Protein AF-A0A419A7S3-F1 (afdb_monomer)

Solvent-accessible surface area (backbone atoms only — not comparable to full-atom values): 8800 Å² total; per-residue (Å²): 110,78,86,57,76,74,42,57,39,21,7,60,35,45,48,49,53,37,50,70,70,69,44,52,57,56,56,45,12,61,67,33,75,50,57,41,65,57,48,55,53,49,39,68,30,84,64,44,61,59,81,39,69,70,49,37,34,44,52,50,34,52,52,52,51,47,66,75,62,65,65,61,62,80,80,77,77,66,71,43,84,62,39,64,25,57,47,73,39,97,86,69,47,65,33,79,51,58,16,30,75,70,41,67,21,16,69,92,67,55,35,72,58,83,72,64,89,46,72,67,50,44,49,55,53,52,50,52,50,52,56,53,50,58,52,59,70,73,76,65,82,79,80,82,77,78,77,84,86,127

InterPro domains:
  IPR001387 Cro/C1-type, helix-turn-helix domain [PS50943] (14-43)
  IPR001387 Cro/C1-type, helix-turn-helix domain [cd00093] (14-68)
  IPR010982 Lambda repressor-like, DNA-binding domain superfamily [G3DSA:1.10.260.40] (7-76)
  IPR010982 Lambda repressor-like, DNA-binding domain superfamily [SSF47413] (10-64)
  IPR047675 Putative zinc-binding domain [NF041373] (85-122)

Organism: NCBI:txid1276757

Radius of gyration: 26.29 Å; Cα contacts (8 Å, |Δi|>4): 156; chains: 1; bounding box: 46×52×67 Å

Nearest PDB structures (foldseek):
  8ezt-assembly1_D-2  TM=8.768E-01  e=4.118E-02  Legionella pneumophila
  4ghj-assembly1_A  TM=7.607E-01  e=8.688E-02  Vibrio vulnificus CMCP6
  7t5u-assembly1_A  TM=6.617E-01  e=7.313E-02  Escherichia coli
  2b5a-assembly1_A  TM=6.131E-01  e=8.688E-02  [Bacillus] caldolyticus
  3eus-assembly1_A  TM=6.932E-01  e=1.375E-01  Ruegeria pomeroyi

pLDDT: mean 84.63, std 15.8, range [44.56, 97.94]

Secondary structure (DSSP, 8-state):
----TTGGGSHHHHHHHHHHTT--HHHHHHHHTS-HHHHHHHTT-SS--TTSHHHHHHHHHHHHHHHHTTTTS--------PPB--PBPTTSSBP-SBPPTTSSS-GGGTTT-----SHHHHHHHHHHHHHHHHHHHHSS-----PPPP-

Sequence (150 aa):
MRLNPEFASTGAGLRHHRKAARLTQAALAELAGIGRHAVQYWEARPVLDRRGWAVKRMIEALAVYVAEHDIQRPVVLRPGKRVICGAKTRKGTPCRCKSEPGKRRCKFHGGMSTGPKTPEGRQRIAEAQRRRWQRSWTDGGVPQLQSPTH

Foldseek 3Di:
DQLPVVLLFALCSLVVLCVLLVHDLCRLCVLLVHDSVVNVVRNPGGGDDCPPNSSVSSVVSSNVSCVVPVSVDDPPPDQPDWDQLQDQDPVRGGGRDTADGVDNHHPVPCSPPPQDPDPVSVVVVVVVVVVVVVVVVVPDDDPPPDDDDD

Structure (mmCIF, N/CA/C/O backbone):
data_AF-A0A419A7S3-F1
#
_entry.id   AF-A0A419A7S3-F1
#
loop_
_atom_site.group_PDB
_atom_site.id
_atom_site.type_symbol
_atom_site.label_atom_id
_atom_site.label_alt_id
_atom_site.label_comp_id
_atom_site.label_asym_id
_atom_site.label_entity_id
_atom_site.label_seq_id
_atom_site.pdbx_PDB_ins_code
_atom_site.Cartn_x
_atom_site.Cartn_y
_atom_site.Cartn_z
_atom_site.occupancy
_atom_site.B_iso_or_equiv
_atom_site.auth_seq_id
_atom_site.auth_comp_id
_atom_site.auth_asym_id
_atom_site.auth_atom_id
_atom_site.pdbx_PDB_model_num
ATOM 1 N N . MET A 1 1 ? 0.616 6.574 -16.687 1.00 47.78 1 MET A N 1
ATOM 2 C CA . MET A 1 1 ? 2.005 7.077 -16.779 1.00 47.78 1 MET A CA 1
ATOM 3 C C . MET A 1 1 ? 2.775 6.121 -17.681 1.00 47.78 1 MET A C 1
ATOM 5 O O . MET A 1 1 ? 3.026 5.002 -17.255 1.00 47.78 1 MET A O 1
ATOM 9 N N . ARG A 1 2 ? 3.089 6.504 -18.934 1.00 49.44 2 ARG A N 1
ATOM 10 C CA . ARG A 1 2 ? 3.896 5.658 -19.844 1.00 49.44 2 ARG A CA 1
ATOM 11 C C . ARG A 1 2 ? 5.128 5.133 -19.089 1.00 49.44 2 ARG A C 1
ATOM 13 O O . ARG A 1 2 ? 5.663 5.882 -18.271 1.00 49.44 2 ARG A O 1
ATOM 20 N N . LEU A 1 3 ? 5.548 3.882 -19.330 1.00 51.16 3 LEU A N 1
ATOM 21 C CA . LEU A 1 3 ? 6.813 3.356 -18.799 1.00 51.16 3 LEU A CA 1
ATOM 22 C C . LEU A 1 3 ? 7.902 4.370 -19.143 1.00 51.16 3 LEU A C 1
ATOM 24 O O . LEU A 1 3 ? 8.245 4.523 -20.313 1.00 51.16 3 LEU A O 1
ATOM 28 N N . ASN A 1 4 ? 8.365 5.132 -18.153 1.00 56.16 4 ASN A N 1
ATOM 29 C CA . ASN A 1 4 ? 9.386 6.124 -18.408 1.00 56.16 4 ASN A CA 1
ATOM 30 C C . ASN A 1 4 ? 10.703 5.343 -18.593 1.00 56.16 4 ASN A C 1
ATOM 32 O O . ASN A 1 4 ? 11.133 4.653 -17.662 1.00 56.16 4 ASN A O 1
ATOM 36 N N . PRO A 1 5 ? 11.310 5.392 -19.794 1.00 54.06 5 PRO A N 1
ATOM 37 C CA . PRO A 1 5 ? 12.465 4.571 -20.147 1.00 54.06 5 PRO A CA 1
ATOM 38 C C . PRO A 1 5 ? 13.691 4.834 -19.264 1.00 54.06 5 PRO A C 1
ATOM 40 O O . PRO A 1 5 ? 14.579 3.982 -19.220 1.00 54.06 5 PRO A O 1
ATOM 43 N N . GLU A 1 6 ? 13.733 5.952 -18.534 1.00 54.91 6 GLU A N 1
ATOM 44 C CA . GLU A 1 6 ? 14.806 6.255 -17.584 1.00 54.91 6 GLU A CA 1
ATOM 45 C C . GLU A 1 6 ? 14.754 5.397 -16.314 1.00 54.91 6 GLU A C 1
ATOM 47 O O . GLU A 1 6 ? 15.800 5.009 -15.798 1.00 54.91 6 GLU A O 1
ATOM 52 N N . PHE A 1 7 ? 13.572 4.993 -15.834 1.00 59.66 7 PHE A N 1
ATOM 53 C CA . PHE A 1 7 ? 13.463 4.209 -14.594 1.00 59.66 7 PHE A CA 1
ATOM 54 C C . PHE A 1 7 ? 13.870 2.741 -14.774 1.00 59.66 7 PHE A C 1
ATOM 56 O O . PHE A 1 7 ? 14.304 2.095 -13.825 1.00 59.66 7 PHE A O 1
ATOM 63 N N . ALA A 1 8 ? 13.824 2.212 -15.996 1.00 62.53 8 ALA A N 1
ATOM 64 C CA . ALA A 1 8 ? 14.278 0.852 -16.290 1.00 62.53 8 ALA A CA 1
ATOM 65 C C . ALA A 1 8 ? 15.816 0.701 -16.339 1.00 62.53 8 ALA A C 1
ATOM 67 O O . ALA A 1 8 ? 16.312 -0.393 -16.599 1.00 62.53 8 ALA A O 1
ATOM 68 N N . SER A 1 9 ? 16.576 1.779 -16.104 1.00 77.00 9 SER A N 1
ATOM 69 C CA . SER A 1 9 ? 18.049 1.766 -16.062 1.00 77.00 9 SER A CA 1
ATOM 70 C C . SER A 1 9 ? 18.633 1.289 -14.722 1.00 77.00 9 SER A C 1
ATOM 72 O O . SER A 1 9 ? 19.839 1.077 -14.619 1.00 77.00 9 SER A O 1
ATOM 74 N N . THR A 1 10 ? 17.794 1.075 -13.698 1.00 91.88 10 THR A N 1
ATOM 75 C CA . THR A 1 10 ? 18.211 0.615 -12.361 1.00 91.88 10 THR A CA 1
ATOM 76 C C . THR A 1 10 ? 17.343 -0.540 -11.859 1.00 91.88 10 THR A C 1
ATOM 78 O O . THR A 1 10 ? 16.167 -0.665 -12.218 1.00 91.88 10 THR A O 1
ATOM 81 N N . GLY A 1 11 ? 17.889 -1.372 -10.965 1.00 90.81 11 GLY A N 1
ATOM 82 C CA . GLY A 1 11 ? 17.144 -2.460 -10.327 1.00 90.81 11 GLY A CA 1
ATOM 83 C C . GLY A 1 11 ? 15.981 -1.961 -9.468 1.00 90.81 11 GLY A C 1
ATOM 84 O O . GLY A 1 11 ? 14.901 -2.559 -9.454 1.00 90.81 11 GLY A O 1
ATOM 85 N N . ALA A 1 12 ? 16.160 -0.817 -8.803 1.00 91.62 12 ALA A N 1
ATOM 86 C CA . ALA A 1 12 ? 15.115 -0.179 -8.010 1.00 91.62 12 ALA A CA 1
ATOM 87 C C . ALA A 1 12 ? 13.928 0.282 -8.872 1.00 91.62 12 ALA A C 1
ATOM 89 O O . ALA A 1 12 ? 12.775 0.097 -8.472 1.00 91.62 12 ALA A O 1
ATOM 90 N N . GLY A 1 13 ? 14.183 0.831 -10.061 1.00 90.81 13 GLY A N 1
ATOM 91 C CA . GLY A 1 13 ? 13.114 1.238 -10.969 1.00 90.81 13 GLY A CA 1
ATOM 92 C C . GLY A 1 13 ? 12.401 0.050 -11.622 1.00 90.81 13 GLY A C 1
ATOM 93 O O . GLY A 1 13 ? 11.170 0.051 -11.696 1.00 90.81 13 GLY A O 1
ATOM 94 N N . LEU A 1 14 ? 13.118 -1.030 -11.956 1.00 91.88 14 LEU A N 1
ATOM 95 C CA . LEU A 1 14 ? 12.493 -2.291 -12.379 1.00 91.88 14 LEU A CA 1
ATOM 96 C C . LEU A 1 14 ? 11.537 -2.836 -11.300 1.00 91.88 14 LEU A C 1
ATOM 98 O O . LEU A 1 14 ? 10.380 -3.166 -11.578 1.00 91.88 14 LEU A O 1
ATOM 102 N N . ARG A 1 15 ? 11.987 -2.833 -10.039 1.00 94.19 15 ARG A N 1
ATOM 103 C CA . ARG A 1 15 ? 11.174 -3.216 -8.876 1.00 94.19 15 ARG A CA 1
ATOM 104 C C . ARG A 1 15 ? 9.952 -2.321 -8.698 1.00 94.19 15 ARG A C 1
ATOM 106 O O . ARG A 1 15 ? 8.874 -2.821 -8.366 1.00 94.19 15 ARG A O 1
ATOM 113 N N . HIS A 1 16 ? 10.113 -1.012 -8.882 1.00 91.00 16 HIS A N 1
ATOM 114 C CA . HIS A 1 16 ? 9.015 -0.054 -8.810 1.00 91.00 16 HIS A CA 1
ATOM 115 C C . HIS A 1 16 ? 7.935 -0.384 -9.847 1.00 91.00 16 HIS A C 1
ATOM 117 O O . HIS A 1 16 ? 6.775 -0.552 -9.474 1.00 91.00 16 HIS A O 1
ATOM 123 N N . HIS A 1 17 ? 8.313 -0.566 -11.116 1.00 89.12 17 HIS A N 1
ATOM 124 C CA . HIS A 1 17 ? 7.372 -0.885 -12.192 1.00 89.12 17 HIS A CA 1
ATOM 125 C C . HIS A 1 17 ? 6.661 -2.220 -11.983 1.00 89.12 17 HIS A C 1
ATOM 127 O O . HIS A 1 17 ? 5.438 -2.283 -12.117 1.00 89.12 17 HIS A O 1
ATOM 133 N N . ARG A 1 18 ? 7.380 -3.265 -11.558 1.00 93.12 18 ARG A N 1
ATOM 134 C CA . ARG A 1 18 ? 6.760 -4.549 -11.216 1.00 93.12 18 ARG A CA 1
ATOM 135 C C . ARG A 1 18 ? 5.711 -4.399 -10.111 1.00 93.12 18 ARG A C 1
ATOM 137 O O . ARG A 1 18 ? 4.603 -4.918 -10.230 1.00 93.12 18 ARG A O 1
ATOM 144 N N . LYS A 1 19 ? 6.043 -3.685 -9.030 1.00 92.12 19 LYS A N 1
ATOM 145 C CA . LYS A 1 19 ? 5.104 -3.448 -7.923 1.00 92.12 19 LYS A CA 1
ATOM 146 C C . LYS A 1 19 ? 3.916 -2.585 -8.346 1.00 92.12 19 LYS A C 1
ATOM 148 O O . LYS A 1 19 ? 2.801 -2.870 -7.920 1.00 92.12 19 LYS A O 1
ATOM 153 N N . ALA A 1 20 ? 4.132 -1.572 -9.185 1.00 86.56 20 ALA A N 1
ATOM 154 C CA . ALA A 1 20 ? 3.060 -0.747 -9.740 1.00 86.56 20 ALA A CA 1
ATOM 155 C C . ALA A 1 20 ? 2.093 -1.582 -10.596 1.00 86.56 20 ALA A C 1
ATOM 157 O O . ALA A 1 20 ? 0.881 -1.426 -10.479 1.00 86.56 20 ALA A O 1
ATOM 158 N N . ALA A 1 21 ? 2.624 -2.545 -11.355 1.00 88.62 21 ALA A N 1
ATOM 159 C CA . ALA A 1 21 ? 1.853 -3.546 -12.092 1.00 88.62 21 ALA A CA 1
ATOM 160 C C . ALA A 1 21 ? 1.227 -4.639 -11.196 1.00 88.62 21 ALA A C 1
ATOM 162 O O . ALA A 1 21 ? 0.563 -5.539 -11.698 1.00 88.62 21 ALA A O 1
ATOM 163 N N . ARG A 1 22 ? 1.421 -4.575 -9.869 1.00 91.50 22 ARG A N 1
ATOM 164 C CA . ARG A 1 22 ? 0.951 -5.560 -8.875 1.00 91.50 22 ARG A CA 1
ATOM 165 C C . ARG A 1 22 ? 1.471 -6.983 -9.097 1.00 91.50 22 ARG A C 1
ATOM 167 O O . ARG A 1 22 ? 0.861 -7.944 -8.640 1.00 91.50 22 ARG A O 1
ATOM 174 N N . LEU A 1 23 ? 2.630 -7.120 -9.731 1.00 92.38 23 LEU A N 1
ATOM 175 C CA . LEU A 1 23 ? 3.256 -8.414 -9.972 1.00 92.38 23 LEU A CA 1
ATOM 176 C C . LEU A 1 23 ? 4.183 -8.813 -8.817 1.00 92.38 23 LEU A C 1
ATOM 178 O O . LEU A 1 23 ? 4.948 -8.006 -8.270 1.00 92.38 23 LEU A O 1
ATOM 182 N N . THR A 1 24 ? 4.166 -10.095 -8.461 1.00 96.81 24 THR A N 1
ATOM 183 C CA . THR A 1 24 ? 5.200 -10.695 -7.604 1.00 96.81 24 THR A CA 1
ATOM 184 C C . THR A 1 24 ? 6.479 -10.931 -8.416 1.00 96.81 24 THR A C 1
ATOM 186 O O . THR A 1 24 ? 6.457 -10.892 -9.645 1.00 96.81 24 THR A O 1
ATOM 189 N N . GLN A 1 25 ? 7.619 -11.167 -7.752 1.00 97.44 25 GLN A N 1
ATOM 190 C CA . GLN A 1 25 ? 8.857 -11.520 -8.469 1.00 97.44 25 GLN A CA 1
ATOM 191 C C . GLN A 1 25 ? 8.693 -12.814 -9.275 1.00 97.44 25 GLN A C 1
ATOM 193 O O . GLN A 1 25 ? 9.212 -12.893 -10.380 1.00 97.44 25 GLN A O 1
ATOM 198 N N . ALA A 1 26 ? 7.956 -13.794 -8.739 1.00 97.62 26 ALA A N 1
ATOM 199 C CA . ALA A 1 26 ? 7.664 -15.045 -9.432 1.00 97.62 26 ALA A CA 1
ATOM 200 C C . ALA A 1 26 ? 6.787 -14.816 -10.671 1.00 97.62 26 ALA A C 1
ATOM 202 O O . ALA A 1 26 ? 7.139 -15.292 -11.740 1.00 97.62 26 ALA A O 1
ATOM 203 N N . ALA A 1 27 ? 5.731 -14.005 -10.554 1.00 96.12 27 ALA A N 1
ATOM 204 C CA . ALA A 1 27 ? 4.851 -13.694 -11.680 1.00 96.12 27 ALA A CA 1
ATOM 205 C C . ALA A 1 27 ? 5.586 -12.946 -12.806 1.00 96.12 27 ALA A C 1
ATOM 207 O O . ALA A 1 27 ? 5.405 -13.255 -13.976 1.00 96.12 27 ALA A O 1
ATOM 208 N N . LEU A 1 28 ? 6.471 -11.994 -12.472 1.00 96.62 28 LEU A N 1
ATOM 209 C CA . LEU A 1 28 ? 7.313 -11.359 -13.494 1.00 96.62 28 LEU A CA 1
ATOM 210 C C . LEU A 1 28 ? 8.281 -12.360 -14.139 1.00 96.62 28 LEU A C 1
ATOM 212 O O . LEU A 1 28 ? 8.528 -12.280 -15.337 1.00 96.62 28 LEU A O 1
ATOM 216 N N . ALA A 1 29 ? 8.848 -13.2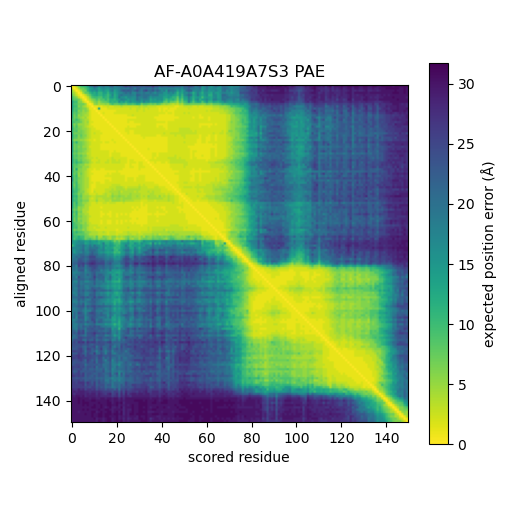73 -13.351 1.00 97.56 29 ALA A N 1
ATOM 217 C CA . ALA A 1 29 ? 9.778 -14.276 -13.854 1.00 97.56 29 ALA A CA 1
ATOM 218 C C . ALA A 1 29 ? 9.098 -15.219 -14.858 1.00 97.56 29 ALA A C 1
ATOM 220 O O . ALA A 1 29 ? 9.650 -15.462 -15.926 1.00 97.56 29 ALA A O 1
ATOM 221 N N . GLU A 1 30 ? 7.882 -15.665 -14.542 1.00 97.56 30 GLU A N 1
ATOM 222 C CA . GLU A 1 30 ? 7.038 -16.483 -15.414 1.00 97.56 30 GLU A CA 1
ATOM 223 C C . GLU A 1 30 ? 6.704 -15.754 -16.721 1.00 97.56 30 GLU A C 1
ATOM 225 O O . GLU A 1 30 ? 7.018 -16.260 -17.795 1.00 97.56 30 GLU A O 1
ATOM 230 N N . LEU A 1 31 ? 6.198 -14.515 -16.640 1.00 96.06 31 LEU A N 1
ATOM 231 C CA . LEU A 1 31 ? 5.906 -13.685 -17.819 1.00 96.06 31 LEU A CA 1
ATOM 232 C C . LEU A 1 31 ? 7.143 -13.429 -18.696 1.00 96.06 31 LEU A C 1
ATOM 234 O O . LEU A 1 31 ? 7.039 -13.314 -19.914 1.00 96.06 31 LEU A O 1
ATOM 238 N N . ALA A 1 32 ? 8.320 -13.302 -18.082 1.00 95.94 32 ALA A N 1
ATOM 239 C CA . ALA A 1 32 ? 9.571 -13.042 -18.788 1.00 95.94 32 ALA A CA 1
ATOM 240 C C . ALA A 1 32 ? 10.295 -14.318 -19.256 1.00 95.94 32 ALA A C 1
ATOM 242 O O . ALA A 1 32 ? 11.294 -14.198 -19.968 1.00 95.94 32 ALA A O 1
ATOM 243 N N . GLY A 1 33 ? 9.830 -15.511 -18.867 1.00 96.88 33 GLY A N 1
ATOM 244 C CA . GLY A 1 33 ? 10.491 -16.783 -19.171 1.00 96.88 33 GLY A CA 1
ATOM 245 C C . GLY A 1 33 ? 11.865 -16.940 -18.506 1.00 96.88 33 GLY A C 1
ATOM 246 O O . GLY A 1 33 ? 12.787 -17.482 -19.111 1.00 96.88 33 GLY A O 1
ATOM 247 N N . ILE A 1 34 ? 12.039 -16.426 -17.283 1.00 96.31 34 ILE A N 1
ATOM 248 C CA . ILE A 1 34 ? 13.304 -16.479 -16.529 1.00 96.31 34 ILE A CA 1
ATOM 249 C C . ILE A 1 34 ? 13.097 -17.018 -15.107 1.00 96.31 34 ILE A C 1
ATOM 251 O O . ILE A 1 34 ? 11.980 -17.148 -14.620 1.00 96.31 34 ILE A O 1
ATOM 255 N N . GLY A 1 35 ? 14.187 -17.304 -14.388 1.00 96.56 35 GLY A N 1
ATOM 256 C CA . GLY A 1 35 ? 14.113 -17.726 -12.986 1.00 96.56 35 GLY A CA 1
ATOM 257 C C . GLY A 1 35 ? 13.811 -16.573 -12.016 1.00 96.56 35 GLY A C 1
ATOM 258 O O . GLY A 1 35 ? 14.381 -15.486 -12.129 1.00 96.56 35 GLY A O 1
ATOM 259 N N . ARG A 1 36 ? 13.000 -16.819 -10.973 1.00 97.31 36 ARG A N 1
ATOM 260 C CA . ARG A 1 36 ? 12.682 -15.817 -9.923 1.00 97.31 36 ARG A CA 1
ATOM 261 C C . ARG A 1 36 ? 13.917 -15.193 -9.264 1.00 97.31 36 ARG A C 1
ATOM 263 O O . ARG A 1 36 ? 13.901 -14.020 -8.900 1.00 97.31 36 ARG A O 1
ATOM 270 N N . HIS A 1 37 ? 14.989 -15.973 -9.115 1.00 97.38 37 HIS A N 1
ATOM 271 C CA . HIS A 1 37 ? 16.235 -15.510 -8.507 1.00 97.38 37 HIS A CA 1
ATOM 272 C C . HIS A 1 37 ? 16.977 -14.518 -9.407 1.00 97.38 37 HIS A C 1
ATOM 274 O O . HIS A 1 37 ? 17.600 -13.595 -8.889 1.00 97.38 37 HIS A O 1
ATOM 280 N N . ALA A 1 38 ? 16.832 -14.627 -10.733 1.00 95.44 38 ALA A N 1
ATOM 281 C CA . ALA A 1 38 ? 17.340 -13.622 -11.661 1.00 95.44 38 ALA A CA 1
ATOM 282 C C . ALA A 1 38 ? 16.604 -12.288 -11.468 1.00 95.44 38 ALA A C 1
ATOM 284 O O . ALA A 1 38 ? 17.250 -11.249 -11.361 1.00 95.44 38 ALA A O 1
ATOM 285 N N . VAL A 1 39 ? 15.272 -12.311 -11.322 1.00 96.94 39 VAL A N 1
ATOM 286 C CA . VAL A 1 39 ? 14.483 -11.103 -11.012 1.00 96.94 39 VAL A CA 1
ATOM 287 C C . VAL A 1 39 ? 14.968 -10.459 -9.711 1.00 96.94 39 VAL A C 1
ATOM 289 O O . VAL A 1 39 ? 15.260 -9.267 -9.684 1.00 96.94 39 VAL A O 1
ATOM 292 N N . GLN A 1 40 ? 15.104 -11.240 -8.635 1.00 97.25 40 GLN A N 1
ATOM 293 C CA . GLN A 1 40 ? 15.603 -10.738 -7.350 1.00 97.25 40 GLN A CA 1
ATOM 294 C C . GLN A 1 40 ? 16.992 -10.103 -7.474 1.00 97.25 40 GLN A C 1
ATOM 296 O O . GLN A 1 40 ? 17.211 -9.014 -6.942 1.00 97.25 40 GLN A O 1
ATOM 301 N N . TYR A 1 41 ? 17.908 -10.787 -8.159 1.00 96.00 41 TYR A N 1
ATOM 302 C CA . TYR A 1 41 ? 19.280 -10.344 -8.360 1.00 96.00 41 TYR A CA 1
ATOM 303 C C . TYR A 1 41 ? 19.341 -9.012 -9.114 1.00 96.00 41 TYR A C 1
ATOM 305 O O . TYR A 1 41 ? 19.953 -8.062 -8.629 1.00 96.00 41 TYR A O 1
ATOM 313 N N . TRP A 1 42 ? 18.661 -8.903 -10.259 1.00 95.81 42 TRP A N 1
ATOM 314 C CA . TRP A 1 42 ? 18.668 -7.680 -11.066 1.00 95.81 42 TRP A CA 1
ATOM 315 C C . TRP A 1 42 ? 17.952 -6.520 -10.367 1.00 95.81 42 TRP A C 1
ATOM 317 O O . TRP A 1 42 ? 18.432 -5.393 -10.407 1.00 95.81 42 TRP A O 1
ATOM 327 N N . GLU A 1 43 ? 16.873 -6.774 -9.623 1.00 95.44 43 GLU A N 1
ATOM 328 C CA . GLU A 1 43 ? 16.210 -5.739 -8.817 1.00 95.44 43 GLU A CA 1
ATOM 329 C C . GLU A 1 43 ? 17.062 -5.180 -7.666 1.00 95.44 43 GLU A C 1
ATOM 331 O O . GLU A 1 43 ? 16.684 -4.175 -7.057 1.00 95.44 43 GLU A O 1
ATOM 336 N N . ALA A 1 44 ? 18.154 -5.853 -7.300 1.00 95.19 44 ALA A N 1
ATOM 337 C CA . ALA A 1 44 ? 19.091 -5.395 -6.279 1.00 95.19 44 ALA A CA 1
ATOM 338 C C . ALA A 1 44 ? 20.263 -4.591 -6.869 1.00 95.19 44 ALA A C 1
ATOM 340 O O . ALA A 1 44 ? 21.038 -4.002 -6.118 1.00 95.19 44 ALA A O 1
ATOM 341 N N . ARG A 1 45 ? 20.414 -4.558 -8.201 1.00 93.69 45 ARG A N 1
ATOM 342 C CA . ARG A 1 45 ? 21.545 -3.897 -8.860 1.00 93.69 45 ARG A CA 1
ATOM 343 C C . ARG A 1 45 ? 21.324 -2.380 -8.962 1.00 93.69 45 ARG A C 1
ATOM 345 O O . ARG A 1 45 ? 20.237 -1.950 -9.356 1.00 93.69 45 ARG A O 1
ATOM 352 N N . PRO A 1 46 ? 22.346 -1.559 -8.651 1.00 92.25 46 PRO A N 1
ATOM 353 C CA . PRO A 1 46 ? 22.231 -0.102 -8.726 1.00 92.25 46 PRO A CA 1
ATOM 354 C C . PRO A 1 46 ? 22.097 0.394 -10.171 1.00 92.25 46 PRO A C 1
ATOM 356 O O . PRO A 1 46 ? 21.396 1.367 -10.416 1.00 92.25 46 PRO A O 1
ATOM 359 N N . VAL A 1 47 ? 22.710 -0.314 -11.124 1.00 91.12 47 VAL A N 1
ATOM 360 C CA . VAL A 1 47 ? 22.679 -0.014 -12.559 1.00 91.12 47 VAL A CA 1
ATOM 361 C C . VAL A 1 47 ? 22.357 -1.29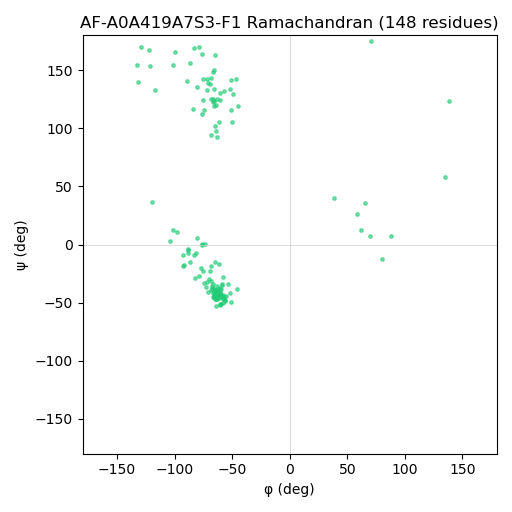7 -13.320 1.00 91.12 47 VAL A C 1
ATOM 363 O O . VAL A 1 47 ? 22.840 -2.373 -12.956 1.00 91.12 47 VAL A O 1
ATOM 366 N N . LEU A 1 48 ? 21.530 -1.186 -14.358 1.00 90.38 48 LEU A N 1
ATOM 367 C CA . LEU A 1 48 ? 21.174 -2.272 -15.263 1.00 90.38 48 LEU A CA 1
ATOM 368 C C . LEU A 1 48 ? 21.646 -1.968 -16.681 1.00 90.38 48 LEU A C 1
ATOM 370 O O . LEU A 1 48 ? 21.352 -0.905 -17.228 1.00 90.38 48 LEU A O 1
ATOM 374 N N . ASP A 1 49 ? 22.278 -2.953 -17.314 1.00 88.69 49 ASP A N 1
ATOM 375 C CA . ASP A 1 49 ? 22.384 -2.965 -18.767 1.00 88.69 49 ASP A CA 1
ATOM 376 C C . ASP A 1 49 ? 21.037 -3.394 -19.365 1.00 88.69 49 ASP A C 1
ATOM 378 O O . ASP A 1 49 ? 20.609 -4.543 -19.240 1.00 88.69 49 ASP A O 1
ATOM 382 N N . ARG A 1 50 ? 20.369 -2.456 -20.037 1.00 83.06 50 ARG A N 1
ATOM 383 C CA . ARG A 1 50 ? 19.066 -2.673 -20.681 1.00 83.06 50 ARG A CA 1
ATOM 384 C C . ARG A 1 50 ? 19.145 -3.605 -21.892 1.00 83.06 50 ARG A C 1
ATOM 386 O O . ARG A 1 50 ? 18.113 -4.124 -22.311 1.00 83.06 50 ARG A O 1
ATOM 393 N N . ARG A 1 51 ? 20.337 -3.801 -22.465 1.00 83.88 51 ARG A N 1
ATOM 394 C CA . ARG A 1 51 ? 20.577 -4.741 -23.570 1.00 83.88 51 ARG A CA 1
ATOM 395 C C . ARG A 1 51 ? 20.865 -6.155 -23.069 1.00 83.88 51 ARG A C 1
ATOM 397 O O . ARG A 1 51 ? 20.744 -7.098 -23.849 1.00 83.88 51 ARG A O 1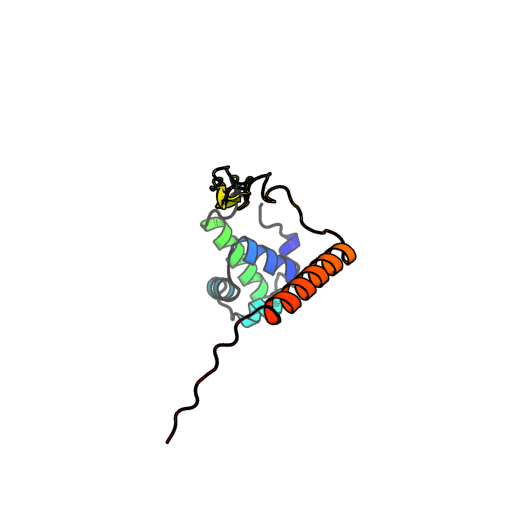
AT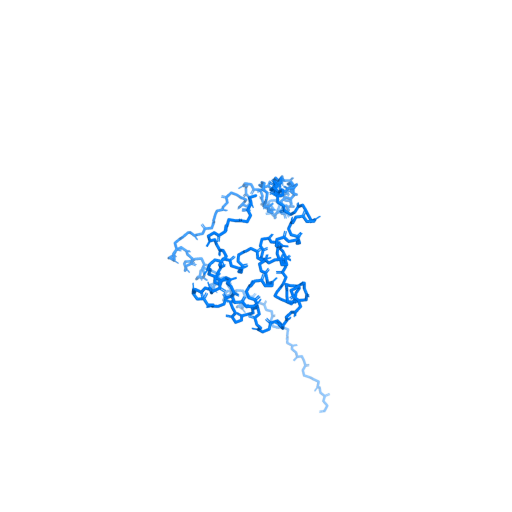OM 404 N N . GLY A 1 52 ? 21.167 -6.313 -21.779 1.00 88.81 52 GLY A N 1
ATOM 405 C CA . GLY A 1 52 ? 21.340 -7.610 -21.139 1.00 88.81 52 GLY A CA 1
ATOM 406 C C . GLY A 1 52 ? 20.088 -8.477 -21.288 1.00 88.81 52 GLY A C 1
ATOM 407 O O . GLY A 1 52 ? 18.972 -8.027 -21.024 1.00 88.81 52 GLY A O 1
ATOM 408 N N . TRP A 1 53 ? 20.273 -9.735 -21.693 1.00 93.50 53 TRP A N 1
ATOM 409 C CA . TRP A 1 53 ? 19.189 -10.638 -22.101 1.00 93.50 53 TRP A CA 1
ATOM 410 C C . TRP A 1 53 ? 18.040 -10.733 -21.079 1.00 93.50 53 TRP A C 1
ATOM 412 O O . TRP A 1 53 ? 16.877 -10.519 -21.425 1.00 93.50 53 TRP A O 1
ATOM 422 N N . ALA A 1 54 ? 18.360 -10.968 -19.801 1.00 92.69 54 ALA A N 1
ATOM 423 C CA . ALA A 1 54 ? 17.356 -11.097 -18.741 1.00 92.69 54 ALA A CA 1
ATOM 424 C C . ALA A 1 54 ? 16.635 -9.769 -18.444 1.00 92.69 54 ALA A C 1
ATOM 426 O O . ALA A 1 54 ? 15.424 -9.752 -18.226 1.00 92.69 54 ALA A O 1
ATOM 427 N N . VAL A 1 55 ? 17.366 -8.648 -18.456 1.00 93.00 55 VAL A N 1
ATOM 428 C CA . VAL A 1 55 ? 16.803 -7.310 -18.212 1.00 93.00 55 VAL A CA 1
ATOM 429 C C . VAL A 1 55 ? 15.848 -6.925 -19.338 1.00 93.00 55 VAL A C 1
ATOM 431 O O . VAL A 1 55 ? 14.725 -6.502 -19.065 1.00 93.00 55 VAL A O 1
ATOM 434 N N . LYS A 1 56 ? 16.249 -7.156 -20.593 1.00 92.44 56 LYS A N 1
ATOM 435 C CA . LYS A 1 56 ? 15.412 -6.946 -21.778 1.00 92.44 56 LYS A CA 1
ATOM 436 C C . LYS A 1 56 ? 14.101 -7.730 -21.683 1.00 92.44 56 LYS A C 1
ATOM 438 O O . LYS A 1 56 ? 13.035 -7.144 -21.849 1.00 92.44 56 LYS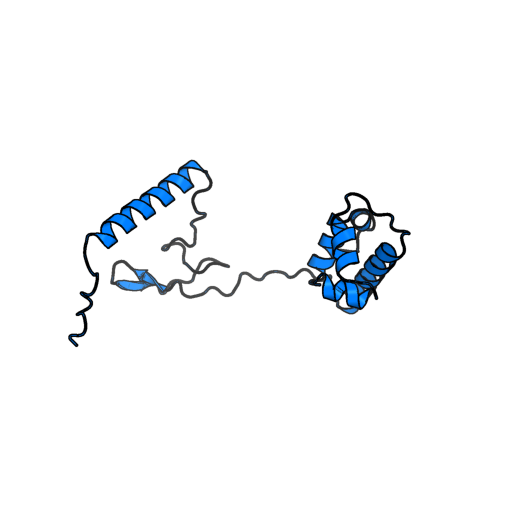 A O 1
ATOM 443 N N . ARG A 1 57 ? 14.164 -9.022 -21.335 1.00 95.56 57 ARG A N 1
ATOM 444 C CA . ARG A 1 57 ? 12.976 -9.881 -21.178 1.00 95.56 57 ARG A CA 1
ATOM 445 C C . ARG A 1 57 ? 12.016 -9.364 -20.106 1.00 95.56 57 ARG A C 1
ATOM 447 O O . ARG A 1 57 ? 10.818 -9.303 -20.359 1.00 95.56 57 ARG A O 1
ATOM 454 N N . MET A 1 58 ? 12.527 -8.927 -18.951 1.00 94.62 58 MET A N 1
ATOM 455 C CA . MET A 1 58 ? 11.692 -8.342 -17.892 1.00 94.62 58 MET A CA 1
ATOM 456 C C . MET A 1 58 ? 11.042 -7.017 -18.311 1.00 94.62 58 MET A C 1
ATOM 458 O O . MET A 1 58 ? 9.876 -6.790 -17.996 1.00 94.62 58 MET A O 1
ATOM 462 N N . ILE A 1 59 ? 11.771 -6.145 -19.016 1.00 93.00 59 ILE A N 1
ATOM 463 C CA . ILE A 1 59 ? 11.230 -4.870 -19.513 1.00 93.00 59 ILE A CA 1
ATOM 464 C C . ILE A 1 59 ? 10.125 -5.124 -20.542 1.00 93.00 59 ILE A C 1
ATOM 466 O O . ILE A 1 59 ? 9.058 -4.523 -20.443 1.00 93.00 59 ILE A O 1
ATOM 470 N N . GLU A 1 60 ? 10.360 -6.022 -21.501 1.00 92.00 60 GLU A N 1
ATOM 471 C CA . GLU A 1 60 ? 9.378 -6.380 -22.530 1.00 92.00 60 GLU A CA 1
ATOM 472 C C . GLU A 1 60 ? 8.128 -7.023 -21.914 1.00 92.00 60 GLU A C 1
ATOM 474 O O . GLU A 1 60 ? 7.017 -6.605 -22.229 1.00 92.00 60 GLU A O 1
ATOM 479 N N . ALA A 1 61 ? 8.293 -7.959 -20.973 1.00 93.50 61 ALA A N 1
ATOM 480 C CA . ALA A 1 61 ? 7.176 -8.587 -20.267 1.00 93.50 61 ALA A CA 1
ATOM 481 C C . ALA A 1 61 ? 6.322 -7.562 -19.503 1.00 93.50 61 ALA A C 1
ATOM 483 O O . ALA A 1 61 ? 5.097 -7.582 -19.591 1.00 93.50 61 ALA A O 1
ATOM 484 N N . LEU A 1 62 ? 6.958 -6.624 -18.789 1.00 91.38 62 LEU A N 1
ATOM 485 C CA . LEU A 1 62 ? 6.240 -5.541 -18.113 1.00 91.38 62 LEU A CA 1
ATOM 486 C C . LEU A 1 62 ? 5.528 -4.619 -19.105 1.00 91.38 62 LEU A C 1
ATOM 488 O O . LEU A 1 62 ? 4.417 -4.186 -18.816 1.00 91.38 62 LEU A O 1
ATOM 492 N N . ALA A 1 63 ? 6.145 -4.309 -20.248 1.00 88.44 63 ALA A N 1
ATOM 493 C CA . ALA A 1 63 ? 5.549 -3.448 -21.266 1.00 88.44 63 ALA A CA 1
ATOM 494 C C . ALA A 1 63 ? 4.283 -4.063 -21.867 1.00 88.44 63 ALA A C 1
ATOM 496 O O . ALA A 1 63 ? 3.259 -3.383 -21.924 1.00 88.44 63 ALA A O 1
ATOM 497 N N . VAL A 1 64 ? 4.340 -5.343 -22.239 1.00 88.38 64 VAL A N 1
ATOM 498 C CA . VAL A 1 64 ? 3.191 -6.091 -22.766 1.00 88.38 64 VAL A CA 1
ATOM 499 C C . VAL A 1 64 ? 2.098 -6.206 -21.706 1.00 88.38 64 VAL A C 1
ATOM 501 O O . VAL A 1 64 ? 0.980 -5.751 -21.931 1.00 88.38 64 VAL A O 1
ATOM 504 N N . TYR A 1 65 ? 2.439 -6.685 -20.505 1.00 90.50 65 TYR A N 1
ATOM 505 C CA . TYR A 1 65 ? 1.468 -6.878 -19.426 1.00 90.50 65 TYR A CA 1
ATOM 506 C C . TYR A 1 65 ? 0.724 -5.583 -19.075 1.00 90.50 65 TYR A C 1
ATOM 508 O O . TYR A 1 65 ? -0.498 -5.563 -18.950 1.00 90.50 65 TYR A O 1
ATOM 516 N N . VAL A 1 66 ? 1.456 -4.473 -18.955 1.00 84.00 66 VAL A N 1
ATOM 517 C CA . VAL A 1 66 ? 0.875 -3.163 -18.648 1.00 84.00 66 VAL A CA 1
ATOM 518 C C . VAL A 1 66 ? -0.011 -2.634 -19.781 1.00 84.00 66 VAL A C 1
ATOM 520 O O . VAL A 1 66 ? -0.991 -1.949 -19.482 1.00 84.00 66 VAL A O 1
ATOM 523 N N . ALA A 1 67 ? 0.323 -2.918 -21.043 1.00 81.88 67 ALA A N 1
ATOM 524 C CA . ALA A 1 67 ? -0.481 -2.523 -22.198 1.00 81.88 67 ALA A CA 1
ATOM 525 C C . ALA A 1 67 ? -1.790 -3.324 -22.287 1.00 81.88 67 ALA A C 1
ATOM 527 O O . ALA A 1 67 ? -2.840 -2.744 -22.546 1.00 81.88 67 ALA A O 1
ATOM 528 N N . GLU A 1 68 ? -1.738 -4.629 -22.021 1.00 83.56 68 GLU A N 1
ATOM 529 C CA . GLU A 1 68 ? -2.895 -5.529 -22.108 1.00 83.56 68 GLU A CA 1
ATOM 530 C C . GLU A 1 68 ? -3.886 -5.357 -20.950 1.00 83.56 68 GLU A C 1
ATOM 532 O O . GLU A 1 68 ? -5.090 -5.514 -21.133 1.00 83.56 68 GLU A O 1
ATOM 537 N N . HIS A 1 69 ? -3.402 -5.029 -19.751 1.00 82.06 69 HIS A N 1
ATOM 538 C CA . HIS A 1 69 ? -4.212 -5.106 -18.529 1.00 82.06 69 HIS A CA 1
ATOM 539 C C . HIS A 1 69 ? -4.761 -3.753 -18.036 1.00 82.06 69 HIS A C 1
ATOM 541 O O . HIS A 1 69 ? -5.211 -3.669 -16.894 1.00 82.06 69 HIS A O 1
ATOM 547 N N . ASP A 1 70 ? -4.695 -2.687 -18.848 1.00 68.44 70 ASP A N 1
ATOM 548 C CA . ASP A 1 70 ? -5.133 -1.309 -18.519 1.00 68.44 70 ASP A CA 1
ATOM 549 C C . ASP A 1 70 ? -4.813 -0.873 -17.065 1.00 68.44 70 ASP A C 1
ATOM 551 O O . ASP A 1 70 ? -5.576 -0.202 -16.365 1.00 68.44 70 ASP A O 1
ATOM 555 N N . ILE A 1 71 ? -3.631 -1.255 -16.567 1.00 65.50 71 ILE A N 1
ATOM 556 C CA . ILE A 1 71 ? -3.204 -0.991 -15.175 1.00 65.50 71 ILE A CA 1
ATOM 557 C C . ILE A 1 71 ? -2.781 0.481 -15.002 1.00 65.50 71 ILE A C 1
ATOM 559 O O . ILE A 1 71 ? -2.377 0.931 -13.931 1.00 65.50 71 ILE A O 1
ATOM 563 N N . GLN A 1 72 ? -2.859 1.258 -16.081 1.00 58.97 72 GLN A N 1
ATOM 564 C CA . GLN A 1 72 ? -2.424 2.646 -16.169 1.00 58.97 72 GLN A CA 1
ATOM 565 C C . GLN A 1 72 ? -3.459 3.644 -15.647 1.00 58.97 72 GLN A C 1
ATOM 567 O O . GLN A 1 72 ? -3.131 4.826 -15.485 1.00 58.97 72 GLN A O 1
ATOM 572 N N . ARG A 1 73 ? -4.684 3.194 -15.350 1.00 56.81 73 ARG A N 1
ATOM 573 C CA . ARG A 1 73 ? -5.732 4.057 -14.811 1.00 56.81 73 ARG A CA 1
ATOM 574 C C . ARG A 1 73 ? -5.462 4.365 -13.332 1.00 56.81 73 ARG A C 1
ATOM 576 O O . ARG A 1 73 ? -5.352 3.436 -12.529 1.00 56.81 73 ARG A O 1
ATOM 583 N N . PRO A 1 74 ? -5.374 5.644 -12.918 1.00 56.78 74 PRO A N 1
ATOM 584 C CA . PRO A 1 74 ? -5.185 5.970 -11.512 1.00 56.78 74 PRO A CA 1
ATOM 585 C C . PRO A 1 74 ? -6.364 5.427 -10.703 1.00 56.78 74 PRO A C 1
ATOM 587 O O . PRO A 1 74 ? -7.526 5.742 -10.972 1.00 56.78 74 PRO A O 1
ATOM 590 N N . VAL A 1 75 ? -6.068 4.612 -9.686 1.00 57.53 75 VAL A N 1
ATOM 591 C CA . VAL A 1 75 ? -7.060 4.252 -8.673 1.00 57.53 75 VAL A CA 1
ATOM 592 C C . VAL A 1 75 ? -7.338 5.520 -7.877 1.00 57.53 75 VAL A C 1
ATOM 594 O O . VAL A 1 75 ? -6.625 5.843 -6.929 1.00 57.53 75 VAL A O 1
ATOM 597 N N . VAL A 1 76 ? -8.371 6.261 -8.272 1.00 59.56 76 VAL A N 1
ATOM 598 C CA . VAL A 1 76 ? -8.936 7.311 -7.428 1.00 59.56 76 VAL A CA 1
ATOM 599 C C . VAL A 1 76 ? -9.495 6.594 -6.204 1.00 59.56 76 VAL A C 1
ATOM 601 O O . VAL A 1 76 ? -10.574 6.000 -6.261 1.00 59.56 76 VAL A O 1
ATOM 604 N N . LEU A 1 77 ? -8.728 6.572 -5.111 1.00 55.91 77 LEU A N 1
ATOM 605 C CA . LEU A 1 77 ? -9.196 6.066 -3.827 1.00 55.91 77 LEU A CA 1
ATOM 606 C C . LEU A 1 77 ? -10.337 6.980 -3.388 1.00 5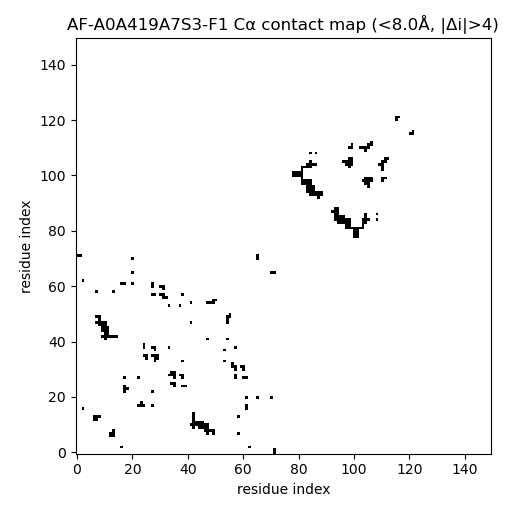5.91 77 LEU A C 1
ATOM 608 O O . LEU A 1 77 ? -10.120 8.022 -2.770 1.00 55.91 77 LEU A O 1
ATOM 612 N N . ARG A 1 78 ? -11.571 6.608 -3.743 1.00 57.31 78 ARG A N 1
ATOM 613 C CA . ARG A 1 78 ? -12.763 7.229 -3.169 1.00 57.31 78 ARG A CA 1
ATOM 614 C C . ARG A 1 78 ? -12.594 7.154 -1.652 1.00 57.31 78 ARG A C 1
ATOM 616 O O . ARG A 1 78 ? -12.209 6.082 -1.170 1.00 57.31 78 ARG A O 1
ATOM 623 N N . PRO A 1 79 ? -12.846 8.237 -0.894 1.00 60.94 79 PRO A N 1
ATOM 624 C CA . PRO A 1 79 ? -12.806 8.156 0.556 1.00 60.94 79 PRO A CA 1
ATOM 625 C C . PRO A 1 79 ? -13.683 6.975 0.968 1.00 60.94 79 PRO A C 1
ATOM 627 O O . PRO A 1 79 ? -14.875 6.948 0.657 1.00 60.94 79 PRO A O 1
ATOM 630 N N . GLY A 1 80 ? -13.054 5.955 1.564 1.00 68.94 80 GLY A N 1
ATOM 631 C CA . GLY A 1 80 ? -13.726 4.698 1.875 1.00 68.94 80 GLY A CA 1
ATOM 632 C C . GLY A 1 80 ? -15.020 4.976 2.633 1.00 68.94 80 GLY A C 1
ATOM 633 O O . GLY A 1 80 ? -15.068 5.906 3.448 1.00 68.94 80 GLY A O 1
ATOM 634 N N . LYS A 1 81 ? -16.078 4.208 2.334 1.00 82.81 81 LYS A N 1
ATOM 635 C CA . LYS A 1 81 ? -17.404 4.377 2.945 1.00 82.81 81 LYS A CA 1
ATOM 636 C C . LYS A 1 81 ? -17.242 4.557 4.457 1.00 82.81 81 LYS A C 1
ATOM 638 O O . LYS A 1 81 ? -16.703 3.688 5.137 1.00 82.81 81 LYS A O 1
ATOM 643 N N . ARG A 1 82 ? -17.681 5.710 4.972 1.00 92.56 82 ARG A N 1
ATOM 644 C CA . ARG A 1 82 ? -17.582 6.027 6.404 1.00 92.56 82 ARG A CA 1
ATOM 645 C C . ARG A 1 82 ? -18.370 4.985 7.199 1.00 92.56 82 ARG A C 1
ATOM 647 O O . ARG A 1 82 ? -19.533 4.729 6.887 1.00 92.56 82 ARG A O 1
ATOM 654 N N . VAL A 1 83 ? -17.746 4.416 8.226 1.00 93.88 83 VAL A N 1
ATOM 655 C CA . VAL A 1 83 ? -18.338 3.385 9.094 1.00 93.88 83 VAL A CA 1
ATOM 656 C C . VAL A 1 83 ? -18.856 4.000 10.394 1.00 93.88 83 VAL A C 1
ATOM 658 O O . VAL A 1 83 ? -18.523 5.137 10.724 1.00 93.88 83 VAL A O 1
ATOM 661 N N . ILE A 1 84 ? -19.671 3.269 11.155 1.00 96.81 84 ILE A N 1
ATOM 662 C CA . ILE A 1 84 ? -20.073 3.696 12.502 1.00 96.81 84 ILE A CA 1
ATOM 663 C C . ILE A 1 84 ? -18.881 3.556 13.457 1.00 96.81 84 ILE A C 1
ATOM 665 O O . ILE A 1 84 ? -18.191 2.541 13.462 1.00 96.81 84 ILE A O 1
ATOM 669 N N . CYS A 1 85 ? -18.628 4.590 14.263 1.00 97.38 85 CYS A N 1
ATOM 670 C CA . CYS A 1 85 ? -17.451 4.672 15.125 1.00 97.38 85 CYS A CA 1
ATOM 671 C C . CYS A 1 85 ? -17.386 3.555 16.175 1.00 97.38 85 CYS A C 1
ATOM 673 O O . CYS A 1 85 ? -16.292 3.070 16.467 1.00 97.38 85 CYS A O 1
ATOM 675 N N . GLY A 1 86 ? -18.506 3.221 16.824 1.00 97.00 86 GLY A N 1
ATOM 676 C CA . GLY A 1 86 ? -18.609 2.127 17.797 1.00 97.00 86 GLY A CA 1
ATOM 677 C C . GLY A 1 86 ? -17.731 2.253 19.052 1.00 97.00 86 GLY A C 1
ATOM 678 O O . GLY A 1 86 ? -17.536 1.272 19.757 1.00 97.00 86 GLY A O 1
ATOM 679 N N . ALA A 1 87 ? -17.135 3.417 19.334 1.00 97.12 87 ALA A N 1
ATOM 680 C CA . ALA A 1 87 ? -16.364 3.623 20.564 1.00 97.12 87 ALA A CA 1
ATOM 681 C C . ALA A 1 87 ? -17.307 3.705 21.771 1.00 97.12 87 ALA A C 1
ATOM 683 O O . ALA A 1 87 ? -18.388 4.281 21.651 1.00 97.12 87 ALA A O 1
ATOM 684 N N . LYS A 1 88 ? -16.910 3.155 22.923 1.00 97.31 88 LYS A N 1
ATOM 685 C CA . LYS A 1 88 ? -17.697 3.263 24.156 1.00 97.31 88 LYS A CA 1
ATOM 686 C C . LYS A 1 88 ? -17.766 4.732 24.577 1.00 97.31 88 LYS A C 1
ATOM 688 O O . LYS A 1 88 ? -16.735 5.368 24.782 1.00 97.31 88 LYS A O 1
ATOM 693 N N . THR A 1 89 ? -18.976 5.270 24.661 1.00 96.50 89 THR A N 1
ATOM 694 C CA . THR A 1 89 ? -19.211 6.640 25.126 1.00 96.50 89 THR A CA 1
ATOM 695 C C . THR A 1 89 ? -19.150 6.708 26.653 1.00 96.50 89 THR A C 1
ATOM 697 O O . THR A 1 89 ? -19.182 5.682 27.333 1.00 96.50 89 THR A O 1
ATOM 700 N N . ARG A 1 90 ? -19.135 7.924 27.217 1.00 94.81 90 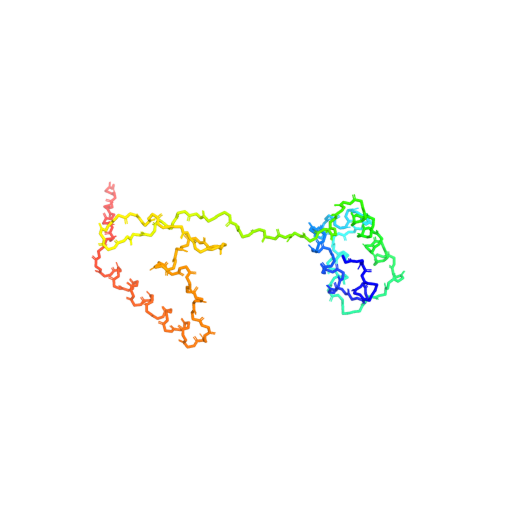ARG A N 1
ATOM 701 C CA . ARG A 1 90 ? -19.216 8.130 28.677 1.00 94.81 90 ARG A CA 1
ATOM 702 C C . ARG A 1 90 ? -20.476 7.515 29.302 1.00 94.81 90 ARG A C 1
ATOM 704 O O . ARG A 1 90 ? -20.428 7.092 30.444 1.00 94.81 90 ARG A O 1
ATOM 711 N N . LYS A 1 91 ? -21.571 7.406 28.537 1.00 94.81 91 LYS A N 1
ATOM 712 C CA . LYS A 1 91 ? -22.830 6.759 28.953 1.00 94.81 91 LYS A CA 1
ATOM 713 C C . LYS A 1 91 ? -22.791 5.225 28.851 1.00 94.81 91 LYS A C 1
ATOM 715 O O . LYS A 1 91 ? -23.817 4.576 28.983 1.00 94.81 91 LYS A O 1
ATOM 720 N N . GLY A 1 92 ? -21.642 4.635 28.518 1.00 95.62 92 GLY A N 1
ATOM 721 C CA . GLY A 1 92 ? -21.470 3.187 28.373 1.00 95.62 92 GLY A CA 1
ATOM 722 C C . GLY A 1 92 ? -21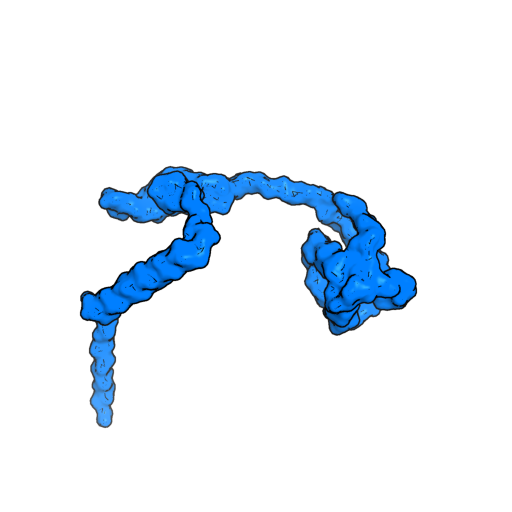.962 2.594 27.048 1.00 95.62 92 GLY A C 1
ATOM 723 O O . GLY A 1 92 ? -21.584 1.474 26.720 1.00 95.62 92 GLY A O 1
ATOM 724 N N . THR A 1 93 ? -22.726 3.339 26.249 1.00 96.81 93 THR A N 1
ATOM 725 C CA . THR A 1 93 ? -23.271 2.884 24.959 1.00 96.81 93 THR A CA 1
ATOM 726 C C . THR A 1 93 ? -22.293 3.102 23.794 1.00 96.81 93 THR A C 1
ATOM 728 O O . THR A 1 93 ? -21.419 3.976 23.884 1.00 96.81 93 THR A O 1
ATOM 731 N N . PRO A 1 94 ? -22.407 2.347 22.680 1.00 97.75 94 PRO A N 1
ATOM 732 C CA . PRO A 1 94 ? -21.541 2.517 21.515 1.00 97.75 94 PRO A CA 1
ATOM 733 C C . PRO A 1 94 ? -21.841 3.811 20.744 1.00 97.75 94 PRO A C 1
ATOM 735 O O . PRO A 1 94 ? -22.990 4.182 20.504 1.00 97.75 94 PRO A O 1
ATOM 738 N N . CYS A 1 95 ? -20.785 4.492 20.298 1.00 97.94 95 CYS A N 1
ATOM 739 C CA . CYS A 1 95 ? -20.882 5.726 19.530 1.00 97.94 95 CYS A CA 1
ATOM 740 C C . CYS A 1 95 ? -21.502 5.479 18.149 1.00 97.94 95 CYS A C 1
ATOM 742 O O . CYS A 1 95 ? -20.951 4.737 17.333 1.00 97.94 95 CYS A O 1
ATOM 744 N N . ARG A 1 96 ? -22.602 6.185 17.867 1.00 96.88 96 ARG A N 1
ATOM 745 C CA . ARG A 1 96 ? -23.352 6.114 16.602 1.00 96.88 96 ARG A CA 1
ATOM 746 C C . ARG A 1 96 ? -22.854 7.088 15.521 1.00 96.88 96 ARG A C 1
ATOM 748 O O . ARG A 1 96 ? -23.354 7.070 14.404 1.00 96.88 96 ARG A O 1
ATOM 755 N N . CYS A 1 97 ? -21.874 7.947 15.819 1.00 96.38 97 CYS A N 1
ATOM 756 C CA . CYS A 1 97 ? -21.324 8.886 14.835 1.00 96.38 97 CYS A CA 1
ATOM 757 C C . CYS A 1 97 ? -20.578 8.155 13.709 1.00 96.38 97 CYS A C 1
ATOM 759 O O . CYS A 1 97 ? -19.910 7.146 13.949 1.00 96.38 97 CYS A O 1
ATOM 761 N N . LYS A 1 98 ? -20.607 8.724 12.499 1.00 96.19 98 LYS A N 1
ATOM 762 C CA . LYS A 1 98 ? -19.782 8.258 11.375 1.00 96.19 98 LYS A CA 1
ATOM 763 C C . LYS A 1 98 ? -18.295 8.541 11.628 1.00 96.19 98 LYS A C 1
ATOM 765 O O . LYS A 1 98 ? -17.944 9.580 12.191 1.00 96.19 98 LYS A O 1
ATOM 770 N N . SER A 1 99 ? -17.427 7.632 11.196 1.00 95.31 99 SER A N 1
ATOM 771 C CA . SER A 1 99 ? -15.971 7.758 11.275 1.00 95.31 99 SER A CA 1
ATOM 772 C C . SER A 1 99 ? -15.443 8.905 10.417 1.00 95.31 99 SER A C 1
ATOM 774 O O . SER A 1 99 ? -16.154 9.392 9.547 1.00 95.31 99 SER A O 1
ATOM 776 N N . GLU A 1 100 ? -14.215 9.364 10.630 1.00 92.81 100 GLU A N 1
ATOM 777 C CA . GLU A 1 100 ? -13.571 10.240 9.644 1.00 92.81 100 GLU A CA 1
ATOM 778 C C . GLU A 1 100 ? -13.321 9.475 8.327 1.00 92.81 100 GLU A C 1
ATOM 780 O O . GLU A 1 100 ? -13.154 8.248 8.365 1.00 92.81 100 GLU A O 1
ATOM 785 N N . PRO A 1 101 ? -13.316 10.149 7.161 1.00 90.25 101 PRO A N 1
ATOM 786 C CA . PRO A 1 101 ? -13.036 9.512 5.873 1.00 90.25 101 PRO A CA 1
ATOM 787 C C . PRO A 1 101 ? -11.760 8.661 5.910 1.00 90.25 101 PRO A C 1
ATOM 789 O O . PRO A 1 101 ? -10.718 9.109 6.384 1.00 90.25 101 PRO A O 1
ATOM 792 N N . GLY A 1 102 ? -11.851 7.408 5.451 1.00 87.44 102 GLY A N 1
ATOM 793 C CA . GLY A 1 102 ? -10.724 6.466 5.466 1.00 87.44 102 GLY A CA 1
ATOM 794 C C . GLY A 1 102 ? -10.293 5.972 6.857 1.00 87.44 102 GLY A C 1
ATOM 795 O O . GLY A 1 102 ? -9.285 5.278 6.966 1.00 87.44 102 GLY A O 1
ATOM 796 N N . LYS A 1 103 ? -11.030 6.296 7.929 1.00 89.38 103 LYS A N 1
ATOM 797 C CA . LYS A 1 103 ? -10.704 5.906 9.310 1.00 89.38 103 LYS A CA 1
ATOM 798 C C . LYS A 1 103 ? -11.826 5.107 9.971 1.00 89.38 103 LYS A C 1
ATOM 800 O O . LYS A 1 103 ? -12.958 5.061 9.496 1.00 89.38 103 LYS A O 1
ATOM 805 N N . ARG A 1 104 ? -11.509 4.497 11.122 1.00 92.62 104 ARG A N 1
ATOM 806 C CA . ARG A 1 104 ? -12.440 3.673 11.924 1.00 92.62 104 ARG A CA 1
ATOM 807 C C . ARG A 1 104 ? -13.179 4.435 13.030 1.00 92.62 104 ARG A C 1
ATOM 809 O O . ARG A 1 104 ? -14.182 3.945 13.533 1.00 92.62 104 ARG A O 1
ATOM 816 N N . ARG A 1 105 ? -12.692 5.609 13.444 1.00 95.12 105 ARG A N 1
ATOM 817 C CA . ARG A 1 105 ? -13.258 6.396 14.558 1.00 95.12 105 ARG A CA 1
ATOM 818 C C . ARG A 1 105 ? -13.686 7.787 14.095 1.00 95.12 105 ARG A C 1
ATOM 820 O O . ARG A 1 105 ? -13.164 8.288 13.103 1.00 95.12 105 ARG A O 1
ATOM 827 N N . CYS A 1 106 ? -14.653 8.390 14.787 1.00 96.38 106 CYS A N 1
ATOM 828 C CA . CYS A 1 106 ? -15.136 9.749 14.512 1.00 96.38 106 CYS A CA 1
ATOM 829 C C . CYS A 1 106 ? -14.249 10.811 15.175 1.00 96.38 106 CYS A C 1
ATOM 831 O O . CYS A 1 106 ? -13.447 10.478 16.053 1.00 96.38 106 CYS A O 1
ATOM 833 N N . LYS A 1 107 ? -14.440 12.090 14.826 1.00 95.44 107 LYS A N 1
ATOM 834 C CA . LYS A 1 107 ? -13.739 13.223 15.455 1.00 95.44 107 LYS A CA 1
ATOM 835 C C . LYS A 1 107 ? -13.683 13.192 16.988 1.00 95.44 107 LYS A C 1
ATOM 837 O O . LYS A 1 107 ? -12.637 13.481 17.553 1.00 95.44 107 LYS A O 1
ATOM 842 N N . PHE A 1 108 ? -14.752 12.755 17.656 1.00 95.56 108 PHE A N 1
ATOM 843 C CA . PHE A 1 108 ? -14.828 12.725 19.123 1.00 95.56 108 PHE A CA 1
ATOM 844 C C . PHE A 1 108 ? -14.065 11.565 19.775 1.00 95.56 108 PHE A C 1
ATOM 846 O O . PHE A 1 108 ? -13.739 11.631 20.953 1.00 95.56 108 PHE A O 1
ATOM 853 N N . HIS A 1 109 ? -13.772 10.501 19.025 1.00 96.56 109 HIS A N 1
ATOM 854 C CA . HIS A 1 109 ? -13.123 9.292 19.542 1.00 96.56 109 HIS A CA 1
ATOM 855 C C . HIS A 1 109 ? -11.785 9.024 18.840 1.00 96.56 109 HIS A C 1
ATOM 857 O O . HIS A 1 109 ? -11.430 7.879 18.562 1.00 96.56 109 HIS A O 1
ATOM 863 N N . GLY A 1 110 ? -11.052 10.096 18.522 1.00 93.62 110 GLY A N 1
ATOM 864 C CA . GLY A 1 110 ? -9.692 10.019 17.985 1.00 93.62 110 GLY A CA 1
ATOM 865 C C . GLY A 1 110 ? -9.592 9.903 16.464 1.00 93.62 110 GLY A C 1
ATOM 866 O O . GLY A 1 110 ? -8.492 9.751 15.947 1.00 93.62 110 GLY A O 1
ATOM 867 N N . GLY A 1 111 ? -10.696 10.027 15.723 1.00 94.88 111 GLY A N 1
ATOM 868 C CA . GLY A 1 111 ? -10.679 10.035 14.257 1.00 94.88 111 GLY A CA 1
ATOM 869 C C . GLY A 1 111 ? -9.815 11.155 13.669 1.00 94.88 111 GLY A C 1
ATOM 870 O O . GLY A 1 111 ? -9.124 10.949 12.675 1.00 94.88 111 GLY A O 1
ATOM 871 N N . MET A 1 112 ? -9.757 12.315 14.324 1.00 93.31 112 MET A N 1
ATOM 872 C CA . MET A 1 112 ? -8.884 13.421 13.909 1.00 93.31 112 MET A CA 1
ATOM 873 C C . MET A 1 112 ? -7.475 13.352 14.515 1.00 93.31 112 MET A C 1
ATOM 875 O O . MET A 1 112 ? -6.618 14.150 14.149 1.00 93.31 112 MET A O 1
ATOM 879 N N . SER A 1 113 ? -7.196 12.390 15.403 1.00 90.25 113 SER A N 1
ATOM 880 C CA . SER A 1 113 ? -5.853 12.245 15.961 1.00 90.25 113 SER A CA 1
ATOM 881 C C . SER A 1 113 ? -4.881 11.762 14.883 1.00 90.25 113 SER A C 1
ATOM 883 O O . SER A 1 113 ? -5.206 10.894 14.064 1.00 90.25 113 SER A O 1
ATOM 885 N N . THR A 1 114 ? -3.684 12.345 14.880 1.00 87.88 114 THR A N 1
ATOM 886 C CA . THR A 1 114 ? -2.565 11.945 14.012 1.00 87.88 114 THR A CA 1
ATOM 887 C C . THR A 1 114 ? -1.492 11.162 14.771 1.00 87.88 114 THR A C 1
ATOM 889 O O . THR A 1 114 ? -0.498 10.761 14.176 1.00 87.88 114 THR A O 1
ATOM 892 N N . GLY A 1 115 ? -1.718 10.891 16.063 1.00 88.06 115 GLY A N 1
ATOM 893 C CA . GLY A 1 115 ? -0.739 10.258 16.941 1.00 88.06 115 GLY A CA 1
ATOM 894 C C . GLY A 1 115 ? 0.447 11.171 17.296 1.00 88.06 115 GLY A C 1
ATOM 895 O O . GLY A 1 115 ? 0.545 12.299 16.807 1.00 88.06 115 GLY A O 1
ATOM 896 N N . PRO A 1 116 ? 1.349 10.710 18.180 1.00 92.06 116 PRO A N 1
ATOM 897 C CA . PRO A 1 116 ? 2.591 11.414 18.488 1.00 92.06 116 PRO A CA 1
ATOM 898 C C . PRO A 1 116 ? 3.524 11.425 17.269 1.00 92.06 116 PRO A C 1
ATOM 900 O O . PRO A 1 116 ? 3.872 10.371 16.738 1.00 92.06 116 PRO A O 1
ATOM 903 N N . LYS A 1 117 ? 3.966 12.612 16.846 1.00 93.44 117 LYS A N 1
ATOM 904 C CA . LYS A 1 117 ? 4.884 12.760 15.703 1.00 93.44 117 LYS A CA 1
ATOM 905 C C . LYS A 1 117 ? 6.363 12.763 16.099 1.00 93.44 117 LYS A C 1
ATOM 907 O O . LYS A 1 117 ? 7.209 12.525 15.246 1.00 93.44 117 LYS A O 1
ATOM 912 N N . THR A 1 118 ? 6.679 12.990 17.376 1.00 94.81 118 THR A N 1
ATOM 913 C CA . THR A 1 118 ? 8.066 13.045 17.863 1.00 94.81 118 THR A CA 1
ATOM 914 C C . THR A 1 118 ? 8.483 11.746 18.565 1.00 94.81 118 THR A C 1
ATOM 916 O O . THR A 1 118 ? 7.618 10.999 19.051 1.00 94.81 118 THR A O 1
ATOM 919 N N . PRO A 1 119 ? 9.788 11.418 18.608 1.00 94.81 119 PRO A N 1
ATOM 920 C CA . PRO A 1 119 ? 10.304 10.287 19.382 1.00 94.81 119 PRO A CA 1
ATOM 921 C C . PRO A 1 119 ? 9.920 10.354 20.868 1.00 94.81 119 PRO A C 1
ATOM 923 O O . PRO A 1 119 ? 9.414 9.376 21.414 1.00 94.81 119 PRO A O 1
ATOM 926 N N . GLU A 1 120 ? 10.040 11.521 21.494 1.00 94.94 120 GLU A N 1
ATOM 927 C CA . GLU A 1 120 ? 9.759 11.742 22.920 1.00 94.94 120 GLU A CA 1
ATOM 928 C C . GLU A 1 120 ? 8.262 11.570 23.207 1.00 94.94 120 GLU A C 1
ATOM 930 O O . GLU A 1 120 ? 7.855 10.998 24.219 1.00 94.94 120 GLU A O 1
ATOM 935 N N . GLY A 1 121 ? 7.400 12.029 22.291 1.00 92.88 121 GLY A N 1
ATOM 936 C CA . GLY A 1 121 ? 5.955 11.811 22.373 1.00 92.88 121 GLY A CA 1
ATOM 937 C C . GLY A 1 121 ? 5.584 10.327 22.303 1.00 92.88 121 GLY A C 1
ATOM 938 O O . GLY A 1 121 ? 4.714 9.871 23.047 1.00 92.88 121 GLY A O 1
ATOM 939 N N . ARG A 1 122 ? 6.268 9.557 21.447 1.00 95.62 122 ARG A N 1
ATOM 940 C CA . ARG A 1 122 ? 6.096 8.099 21.357 1.00 95.62 122 ARG A CA 1
ATOM 941 C C . ARG A 1 122 ? 6.565 7.399 22.633 1.00 95.62 122 ARG A C 1
ATOM 943 O O . ARG A 1 122 ? 5.844 6.540 23.137 1.00 95.62 122 ARG A O 1
ATOM 950 N N . GLN A 1 123 ? 7.714 7.797 23.181 1.00 95.75 123 GLN A N 1
ATOM 951 C CA . GLN A 1 123 ? 8.255 7.240 24.425 1.00 95.75 123 GLN A CA 1
ATOM 952 C C . GLN A 1 123 ? 7.319 7.472 25.615 1.00 95.75 123 GLN A C 1
ATOM 954 O O . GLN A 1 123 ? 7.005 6.518 26.325 1.00 95.75 123 GLN A O 1
ATOM 959 N N . ARG A 1 124 ? 6.787 8.692 25.778 1.00 95.56 124 ARG A N 1
ATOM 960 C CA . ARG A 1 124 ? 5.820 9.007 26.845 1.00 95.56 124 ARG A CA 1
ATOM 961 C C . ARG A 1 124 ? 4.571 8.126 26.785 1.00 95.56 124 ARG A C 1
ATOM 963 O O . ARG A 1 124 ? 4.121 7.618 27.809 1.00 95.56 124 ARG A O 1
ATOM 970 N N . ILE A 1 125 ? 4.016 7.910 25.591 1.00 93.94 125 ILE A N 1
ATOM 971 C CA . ILE A 1 125 ? 2.845 7.034 25.414 1.00 93.94 125 ILE A CA 1
ATOM 972 C C . ILE A 1 125 ? 3.194 5.572 25.717 1.00 93.94 125 ILE A C 1
ATOM 974 O O . ILE A 1 125 ? 2.413 4.890 26.382 1.00 93.94 125 ILE A O 1
ATOM 978 N N . ALA A 1 126 ? 4.360 5.098 25.271 1.00 94.62 126 ALA A N 1
ATOM 979 C CA . ALA A 1 126 ? 4.822 3.740 25.547 1.00 94.62 126 ALA A CA 1
ATOM 980 C C . ALA A 1 126 ? 5.019 3.498 27.052 1.00 94.62 126 AL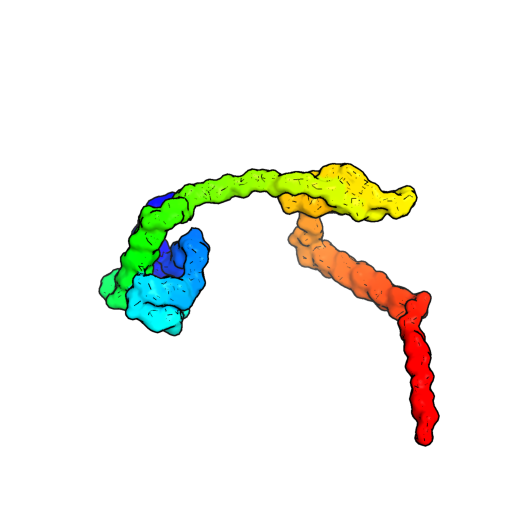A A C 1
ATOM 982 O O . ALA A 1 126 ? 4.597 2.469 27.579 1.00 94.62 126 ALA A O 1
ATOM 983 N N . GLU A 1 127 ? 5.608 4.456 27.765 1.00 95.25 127 GLU A N 1
ATOM 984 C CA . GLU A 1 127 ? 5.778 4.376 29.214 1.00 95.25 127 GLU A CA 1
ATOM 985 C C . GLU A 1 127 ? 4.431 4.380 29.950 1.00 95.25 127 GLU A C 1
ATOM 987 O O . GLU A 1 127 ? 4.205 3.550 30.832 1.00 95.25 127 GLU A O 1
ATOM 992 N N . ALA A 1 128 ? 3.495 5.246 29.548 1.00 93.19 128 ALA A N 1
ATOM 993 C CA . ALA A 1 128 ? 2.151 5.272 30.120 1.00 93.19 128 ALA A CA 1
ATOM 994 C C . ALA A 1 128 ? 1.407 3.937 29.927 1.00 93.19 128 ALA A C 1
ATOM 996 O O . ALA A 1 128 ? 0.707 3.484 30.837 1.00 93.19 128 ALA A O 1
ATOM 997 N N . GLN A 1 129 ? 1.572 3.280 28.771 1.00 93.31 129 GLN A N 1
ATOM 998 C CA . GLN A 1 129 ? 1.032 1.936 28.542 1.00 93.31 129 GLN A CA 1
ATOM 999 C C . GLN A 1 129 ? 1.688 0.890 29.448 1.00 93.31 129 GLN A C 1
ATOM 1001 O O . GLN A 1 129 ? 0.961 0.121 30.076 1.00 93.31 129 GLN A O 1
ATOM 1006 N N . ARG A 1 130 ? 3.023 0.899 29.587 1.00 92.38 130 ARG A N 1
ATOM 1007 C CA . ARG A 1 130 ? 3.745 -0.010 30.498 1.00 92.38 130 ARG A CA 1
ATOM 1008 C C . ARG A 1 130 ? 3.247 0.109 31.937 1.00 92.38 130 ARG A C 1
ATOM 1010 O O . ARG A 1 130 ? 2.910 -0.901 32.546 1.00 92.38 130 ARG A O 1
ATOM 1017 N N . ARG A 1 131 ? 3.117 1.337 32.451 1.00 91.06 131 ARG A N 1
ATOM 1018 C CA . ARG A 1 131 ? 2.590 1.596 33.804 1.00 91.06 131 ARG A CA 1
ATOM 1019 C C . ARG A 1 131 ? 1.154 1.091 33.968 1.00 91.06 131 ARG A C 1
ATOM 1021 O O . ARG A 1 131 ? 0.816 0.531 35.005 1.00 91.06 131 ARG A O 1
ATOM 1028 N N . ARG A 1 132 ? 0.299 1.276 32.951 1.00 88.12 132 ARG A N 1
ATOM 1029 C CA . ARG A 1 132 ? -1.080 0.759 32.966 1.00 88.12 132 ARG A CA 1
ATOM 1030 C C . ARG A 1 132 ? -1.105 -0.765 33.042 1.00 88.12 132 ARG A C 1
ATOM 1032 O O . ARG A 1 132 ? -1.893 -1.299 33.811 1.00 88.12 132 ARG A O 1
ATOM 1039 N N . TRP A 1 133 ? -0.273 -1.444 32.253 1.00 86.56 133 TRP A N 1
ATOM 1040 C CA . TRP A 1 133 ? -0.182 -2.901 32.292 1.00 86.56 133 TRP A CA 1
ATOM 1041 C C . TRP A 1 133 ? 0.316 -3.387 33.647 1.00 86.56 133 TRP A C 1
ATOM 1043 O O . TRP A 1 133 ? -0.338 -4.222 34.242 1.00 86.56 133 TRP A O 1
ATOM 1053 N N . GLN A 1 134 ? 1.381 -2.813 34.206 1.00 87.75 134 GLN A N 1
ATOM 1054 C CA . GLN A 1 134 ? 1.866 -3.218 35.534 1.00 87.75 134 GLN A CA 1
ATOM 1055 C C . GLN A 1 134 ? 0.757 -3.202 36.601 1.00 87.75 134 GLN A C 1
ATOM 1057 O O . GLN A 1 134 ? 0.633 -4.159 37.353 1.00 87.75 134 GLN A O 1
ATOM 1062 N N . ARG A 1 135 ? -0.115 -2.183 36.593 1.00 78.88 135 ARG A N 1
ATOM 1063 C CA . ARG A 1 135 ? -1.277 -2.106 37.498 1.00 78.88 135 ARG A CA 1
ATOM 1064 C C . ARG A 1 135 ? -2.345 -3.170 37.227 1.00 78.88 135 ARG A C 1
ATOM 1066 O O . ARG A 1 135 ? -2.944 -3.691 38.153 1.00 78.88 135 ARG A O 1
ATOM 1073 N N . SER A 1 136 ? -2.598 -3.518 35.964 1.00 73.19 136 SER A N 1
ATOM 1074 C CA . SER A 1 136 ? -3.590 -4.559 35.659 1.00 73.19 136 SER A CA 1
ATOM 1075 C C . SER A 1 136 ? -3.136 -5.959 36.077 1.00 73.19 136 SER A C 1
ATOM 1077 O O . SER A 1 136 ? -3.980 -6.823 36.262 1.00 73.19 136 SER A O 1
ATOM 1079 N N . TRP A 1 137 ? -1.825 -6.191 36.208 1.00 64.19 137 TRP A N 1
ATOM 1080 C CA . TRP A 1 137 ? -1.289 -7.457 36.719 1.00 64.19 137 TRP A CA 1
ATOM 1081 C C . TRP A 1 137 ? -1.367 -7.555 38.250 1.00 64.19 137 TRP A C 1
ATOM 1083 O O . TRP A 1 137 ? -1.478 -8.661 38.768 1.00 64.19 137 TRP A O 1
ATOM 1093 N N . THR A 1 138 ? -1.344 -6.430 38.974 1.00 64.12 138 THR A N 1
ATOM 1094 C CA . THR A 1 138 ? -1.438 -6.422 40.444 1.00 64.12 138 THR A CA 1
ATOM 1095 C C . THR A 1 138 ? -2.873 -6.531 40.959 1.00 64.12 138 THR A C 1
ATOM 1097 O O . THR A 1 138 ? -3.081 -7.101 42.025 1.00 64.12 138 THR A O 1
ATOM 1100 N N . ASP A 1 139 ? -3.863 -6.050 40.199 1.00 57.56 139 ASP A N 1
ATOM 1101 C CA . ASP A 1 139 ? -5.238 -5.862 40.697 1.00 57.56 139 ASP A CA 1
ATOM 1102 C C . ASP A 1 139 ? -6.226 -7.008 40.354 1.00 57.56 139 ASP A C 1
ATOM 1104 O O . ASP A 1 139 ? -7.424 -6.870 40.597 1.00 57.56 139 ASP A O 1
ATOM 1108 N N . GLY A 1 140 ? -5.756 -8.160 39.847 1.00 53.47 140 GLY A N 1
ATOM 1109 C CA . GLY A 1 140 ? -6.503 -9.426 39.964 1.00 53.47 140 GLY A CA 1
ATOM 1110 C C . GLY A 1 140 ? -6.558 -10.350 38.739 1.00 53.47 140 GLY A C 1
ATOM 1111 O O . GLY A 1 140 ? -7.116 -9.999 37.700 1.00 53.47 140 GLY A O 1
ATOM 1112 N N . GLY A 1 141 ? -6.101 -11.598 38.940 1.00 49.59 141 GLY A N 1
ATOM 1113 C CA . GLY A 1 141 ? -6.680 -12.775 38.280 1.00 49.59 141 GLY A CA 1
ATOM 1114 C C . GLY A 1 141 ? -5.715 -13.796 37.669 1.00 49.59 141 GLY A C 1
ATOM 1115 O O . GLY A 1 141 ? -5.847 -14.089 36.485 1.00 49.59 141 GLY A O 1
ATOM 1116 N N . VAL A 1 142 ? -4.801 -14.397 38.440 1.00 48.12 142 VAL A N 1
ATOM 1117 C CA . VAL A 1 142 ? -4.283 -15.735 38.081 1.00 48.12 142 VAL A CA 1
ATOM 1118 C C . VAL A 1 142 ? -5.289 -16.757 38.626 1.00 48.12 142 VAL A C 1
ATOM 1120 O O . VAL A 1 142 ? -5.472 -16.797 39.843 1.00 48.12 142 VAL A O 1
ATOM 1123 N N . PRO A 1 143 ? -5.978 -17.563 37.796 1.00 50.69 143 PRO A N 1
ATOM 1124 C CA . PRO A 1 143 ? -6.762 -18.679 38.305 1.00 50.69 143 PRO A CA 1
ATOM 1125 C C . PRO A 1 143 ? -5.809 -19.665 38.980 1.00 50.69 143 PRO A C 1
ATOM 1127 O O . PRO A 1 143 ? -4.835 -20.106 38.368 1.00 50.69 143 PRO A O 1
ATOM 1130 N N . GLN A 1 144 ? -6.070 -19.992 40.242 1.00 53.38 144 GLN A N 1
ATOM 1131 C CA . GLN A 1 144 ? -5.326 -21.013 40.967 1.00 53.38 144 GLN A CA 1
ATOM 1132 C C . GLN A 1 144 ? -5.582 -22.364 40.285 1.00 53.38 144 GLN A C 1
ATOM 1134 O O . GLN A 1 144 ? -6.655 -22.948 40.422 1.00 53.38 144 GLN A O 1
ATOM 1139 N N . LEU A 1 145 ? -4.614 -22.829 39.493 1.00 52.31 145 LEU A N 1
ATOM 1140 C CA . LEU A 1 145 ? -4.594 -24.181 38.942 1.00 52.31 145 LEU A CA 1
ATOM 1141 C C . LEU A 1 145 ? -4.547 -25.158 40.121 1.00 52.31 145 LEU A C 1
ATOM 1143 O O . LEU A 1 145 ? -3.518 -25.283 40.782 1.00 52.31 145 LEU A O 1
ATOM 1147 N N . GLN A 1 146 ? -5.669 -25.815 40.411 1.00 51.31 146 GLN A N 1
ATOM 1148 C CA . GLN A 1 146 ? -5.685 -26.947 41.331 1.00 51.31 146 GLN A CA 1
ATOM 1149 C C . GLN A 1 146 ? -4.883 -28.081 40.688 1.00 51.31 146 GLN A C 1
ATOM 1151 O O . GLN A 1 146 ? -5.187 -28.522 39.579 1.00 51.31 146 GLN A O 1
ATOM 1156 N N . SER A 1 147 ? -3.817 -28.503 41.360 1.00 44.56 147 SER A N 1
ATOM 1157 C CA . SER A 1 147 ? -3.007 -29.648 40.952 1.00 44.56 147 SER A CA 1
ATOM 1158 C C . SER A 1 147 ? -3.852 -30.926 41.051 1.00 44.56 147 SER A C 1
ATOM 1160 O O . SER A 1 147 ? -4.520 -31.104 42.072 1.00 44.56 147 SER A O 1
ATOM 1162 N N . PRO A 1 148 ? -3.844 -31.825 40.050 1.00 55.81 148 PRO A N 1
ATOM 1163 C CA . PRO A 1 148 ? -4.507 -33.109 40.190 1.00 55.81 148 PRO A CA 1
ATOM 1164 C C . PRO A 1 148 ? -3.743 -33.947 41.212 1.00 55.81 148 PRO A C 1
ATOM 1166 O O . PRO A 1 148 ? -2.539 -34.165 41.080 1.00 55.81 148 PRO A O 1
ATOM 1169 N N . THR A 1 149 ? -4.461 -34.410 42.225 1.00 58.03 149 THR A N 1
ATOM 1170 C CA . THR A 1 149 ? -4.043 -35.524 43.070 1.00 58.03 149 THR A CA 1
ATOM 1171 C C . THR A 1 149 ? -4.005 -36.796 42.227 1.00 58.03 149 THR A C 1
ATOM 1173 O O . THR A 1 149 ? -5.031 -37.165 41.653 1.00 58.03 149 THR A O 1
ATOM 1176 N N . HIS A 1 150 ? -2.857 -37.465 42.187 1.00 54.25 150 HIS A N 1
ATOM 1177 C CA . HIS A 1 150 ? -2.766 -38.912 42.015 1.00 54.25 150 HIS A CA 1
ATOM 1178 C C . HIS A 1 150 ? -1.587 -39.441 42.823 1.00 54.25 150 HIS A C 1
ATOM 1180 O O . HIS A 1 150 ? -0.519 -38.791 42.781 1.00 54.25 150 HIS A O 1
#

Mean predicted aligned error: 15.05 Å